Protein AF-A0A9D2FEA1-F1 (afdb_monomer_lite)

Structure (mmCIF, N/CA/C/O backbone):
data_AF-A0A9D2FEA1-F1
#
_entry.id   AF-A0A9D2FEA1-F1
#
loop_
_atom_site.group_PDB
_atom_site.id
_atom_site.type_symbol
_atom_site.label_atom_id
_atom_site.label_alt_id
_atom_site.label_comp_id
_atom_site.label_asym_id
_atom_site.label_entity_id
_atom_site.label_seq_id
_atom_site.pdbx_PDB_ins_code
_atom_site.Cartn_x
_atom_site.Cartn_y
_atom_site.Cartn_z
_atom_site.occupancy
_atom_site.B_iso_or_equiv
_atom_site.auth_seq_id
_atom_site.auth_comp_id
_atom_site.auth_asym_id
_atom_site.auth_atom_id
_atom_site.pdbx_PDB_model_num
ATOM 1 N N . MET A 1 1 ? -6.149 11.274 1.914 1.00 66.75 1 MET A N 1
ATOM 2 C CA . MET A 1 1 ? -6.749 10.573 0.745 1.00 66.75 1 MET A CA 1
ATOM 3 C C . MET A 1 1 ? -6.557 9.075 0.960 1.00 66.75 1 MET A C 1
ATOM 5 O O . MET A 1 1 ? -5.693 8.730 1.750 1.00 66.75 1 MET A O 1
ATOM 9 N N . SER A 1 2 ? -7.388 8.211 0.377 1.00 80.00 2 SER A N 1
ATOM 10 C CA . SER A 1 2 ? -7.279 6.745 0.502 1.00 80.00 2 SER A CA 1
ATOM 11 C C . SER A 1 2 ? -7.332 6.104 -0.878 1.00 80.00 2 SER A C 1
ATOM 13 O O . SER A 1 2 ? -8.053 6.607 -1.740 1.00 80.00 2 SER A O 1
ATOM 15 N N . VAL A 1 3 ? -6.627 4.992 -1.071 1.00 87.44 3 VAL A N 1
ATOM 16 C CA . VAL A 1 3 ? -6.484 4.326 -2.375 1.00 87.44 3 VAL A CA 1
ATOM 17 C C . VAL A 1 3 ? -7.222 2.987 -2.372 1.00 87.44 3 VAL A C 1
ATOM 19 O O . VAL A 1 3 ? -7.099 2.214 -1.425 1.00 87.44 3 VAL A O 1
ATOM 22 N N . VAL A 1 4 ? -7.985 2.693 -3.428 1.00 90.12 4 VAL A N 1
ATOM 23 C CA . VAL A 1 4 ? -8.710 1.418 -3.575 1.00 90.12 4 VAL A CA 1
ATOM 24 C C . VAL A 1 4 ? -7.745 0.309 -3.988 1.00 90.12 4 VAL A C 1
ATOM 26 O O . VAL A 1 4 ? -7.085 0.414 -5.020 1.00 90.12 4 VAL A O 1
ATOM 29 N N . ILE A 1 5 ? -7.700 -0.777 -3.220 1.00 91.75 5 ILE A N 1
ATOM 30 C CA . ILE A 1 5 ? -6.972 -1.995 -3.578 1.00 91.75 5 ILE A CA 1
ATOM 31 C C . ILE A 1 5 ? -7.787 -2.735 -4.642 1.00 91.75 5 ILE A C 1
ATOM 33 O O . ILE A 1 5 ? -8.870 -3.245 -4.363 1.00 91.75 5 ILE A O 1
ATOM 37 N N . HIS A 1 6 ? -7.269 -2.819 -5.866 1.00 90.31 6 HIS A N 1
ATOM 38 C CA . HIS A 1 6 ? -7.934 -3.524 -6.965 1.00 90.31 6 HIS A CA 1
ATOM 39 C C . HIS A 1 6 ? -7.729 -5.043 -6.868 1.00 90.31 6 HIS A C 1
ATOM 41 O O . HIS A 1 6 ? -8.614 -5.831 -7.193 1.00 90.31 6 HIS A O 1
ATOM 47 N N . GLY A 1 7 ? -6.565 -5.477 -6.392 1.00 91.06 7 GLY A N 1
ATOM 48 C CA . GLY A 1 7 ? -6.253 -6.897 -6.289 1.00 91.06 7 GLY A CA 1
ATOM 49 C C . GLY A 1 7 ? -5.122 -7.188 -5.322 1.00 91.06 7 GLY A C 1
ATOM 50 O O . GLY A 1 7 ? -4.279 -6.330 -5.052 1.00 91.06 7 GLY A O 1
ATOM 51 N N . VAL A 1 8 ? -5.099 -8.423 -4.830 1.00 93.81 8 VAL A N 1
ATOM 52 C CA . VAL A 1 8 ? -4.094 -8.922 -3.890 1.00 93.81 8 VAL A CA 1
ATOM 53 C C . VAL A 1 8 ? -3.571 -10.261 -4.395 1.00 93.81 8 VAL A C 1
ATOM 55 O O . VAL A 1 8 ? -4.349 -11.149 -4.744 1.00 93.81 8 VAL A O 1
ATOM 58 N N . VAL A 1 9 ? -2.251 -10.410 -4.446 1.00 93.31 9 VAL A N 1
ATOM 59 C CA . VAL A 1 9 ? -1.602 -11.665 -4.842 1.00 93.31 9 VAL A CA 1
ATOM 60 C C . VAL A 1 9 ? -1.720 -12.687 -3.702 1.00 93.31 9 VAL A C 1
ATOM 62 O O . VAL A 1 9 ? -1.384 -12.395 -2.560 1.00 93.31 9 VAL A O 1
ATOM 65 N N . ILE A 1 10 ? -2.184 -13.903 -4.011 1.00 86.06 10 ILE A N 1
ATOM 66 C CA . ILE A 1 10 ? -2.559 -14.930 -3.014 1.00 86.06 10 ILE A CA 1
ATOM 67 C C . ILE A 1 10 ? -1.409 -15.277 -2.052 1.00 86.06 10 ILE A C 1
ATOM 69 O O . ILE A 1 10 ? -1.616 -15.327 -0.841 1.00 86.06 10 ILE A O 1
ATOM 73 N N . ASP A 1 11 ? -0.191 -15.450 -2.570 1.00 90.38 11 ASP A N 1
ATOM 74 C CA . ASP A 1 11 ? 0.982 -15.837 -1.771 1.00 90.38 11 ASP A CA 1
ATOM 75 C C . ASP A 1 11 ? 1.818 -14.643 -1.278 1.00 90.38 11 ASP A C 1
ATOM 77 O O . ASP A 1 11 ? 2.901 -14.813 -0.708 1.00 90.38 11 ASP A O 1
ATOM 81 N N . SER A 1 12 ? 1.330 -13.416 -1.465 1.00 93.50 12 SER A N 1
ATOM 82 C CA . SER A 1 12 ? 2.059 -12.227 -1.037 1.00 93.50 12 SER A CA 1
ATOM 83 C C . SER A 1 12 ? 1.932 -11.973 0.469 1.00 93.50 12 SER A C 1
ATOM 85 O O . SER A 1 12 ? 1.077 -12.550 1.155 1.00 93.50 12 SER A O 1
ATOM 87 N N . PRO A 1 13 ? 2.777 -11.097 1.041 1.00 93.62 13 PRO A N 1
ATOM 88 C CA . PRO A 1 13 ? 2.607 -10.638 2.414 1.00 93.62 13 PRO A CA 1
ATOM 89 C C . PRO A 1 13 ? 1.213 -10.053 2.683 1.00 93.62 13 PRO A C 1
ATOM 91 O O . PRO A 1 13 ? 0.657 -10.317 3.747 1.00 93.62 13 PRO A O 1
ATOM 94 N N . ALA A 1 14 ? 0.626 -9.313 1.732 1.00 93.62 14 ALA A N 1
ATOM 95 C CA . ALA A 1 14 ? -0.723 -8.763 1.872 1.00 93.62 14 ALA A CA 1
ATOM 96 C C . ALA A 1 14 ? -1.811 -9.847 1.845 1.00 93.62 14 ALA A C 1
ATOM 98 O O . ALA A 1 14 ? -2.701 -9.827 2.697 1.00 93.62 14 ALA A O 1
ATOM 99 N N . GLY A 1 15 ? -1.712 -10.818 0.929 1.00 92.75 15 GLY A N 1
ATOM 100 C CA . GLY A 1 15 ? -2.669 -11.926 0.833 1.00 92.75 15 GLY A CA 1
ATOM 101 C C . GLY A 1 15 ? -2.695 -12.769 2.107 1.00 92.75 15 GLY A C 1
ATOM 102 O O . GLY A 1 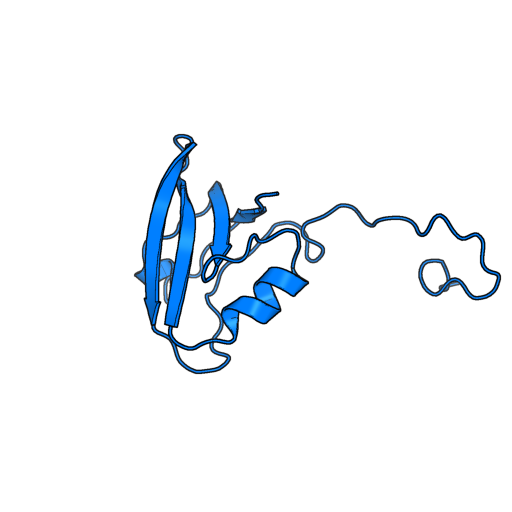15 ? -3.751 -13.001 2.694 1.00 92.75 15 GLY A O 1
ATOM 103 N N . ARG A 1 16 ? -1.514 -13.121 2.632 1.00 92.94 16 ARG A N 1
ATOM 104 C CA . ARG A 1 16 ? -1.375 -13.842 3.913 1.00 92.94 16 ARG A CA 1
ATOM 105 C C . ARG A 1 16 ? -1.865 -13.041 5.120 1.00 92.94 16 ARG A C 1
ATOM 107 O O . ARG A 1 16 ? -2.223 -13.627 6.140 1.00 92.94 16 ARG A O 1
ATOM 114 N N . ALA A 1 17 ? -1.867 -11.715 5.017 1.00 91.88 17 ALA A N 1
ATOM 115 C CA . ALA A 1 17 ? -2.361 -10.814 6.048 1.00 91.88 17 ALA A CA 1
ATOM 116 C C . ALA A 1 17 ? -3.888 -10.610 6.000 1.00 91.88 17 ALA A C 1
ATOM 118 O O . ALA A 1 17 ? -4.442 -10.004 6.918 1.00 91.88 17 ALA A O 1
ATOM 119 N N . GLY A 1 18 ? -4.564 -11.135 4.972 1.00 90.94 18 GLY A N 1
ATOM 120 C CA . GLY A 1 18 ? -6.017 -11.073 4.825 1.00 90.94 18 GLY A CA 1
ATOM 121 C C . GLY A 1 18 ? -6.539 -9.784 4.192 1.00 90.94 18 GLY A C 1
ATOM 122 O O . GLY A 1 18 ? -7.725 -9.506 4.328 1.00 90.94 18 GLY A O 1
ATOM 123 N N . LEU A 1 19 ? -5.679 -9.008 3.525 1.00 93.31 19 LEU A N 1
ATOM 124 C CA . LEU A 1 19 ? -6.123 -7.902 2.672 1.00 93.31 19 LEU A CA 1
ATOM 125 C C . LEU A 1 19 ? -6.834 -8.464 1.440 1.00 93.31 19 LEU A C 1
ATOM 127 O O . LEU A 1 19 ? -6.411 -9.484 0.885 1.00 93.31 19 LEU A O 1
ATOM 131 N N . ALA A 1 20 ? -7.882 -7.781 0.999 1.00 93.12 20 ALA A N 1
ATOM 132 C CA . ALA A 1 20 ? -8.689 -8.192 -0.136 1.00 93.12 20 ALA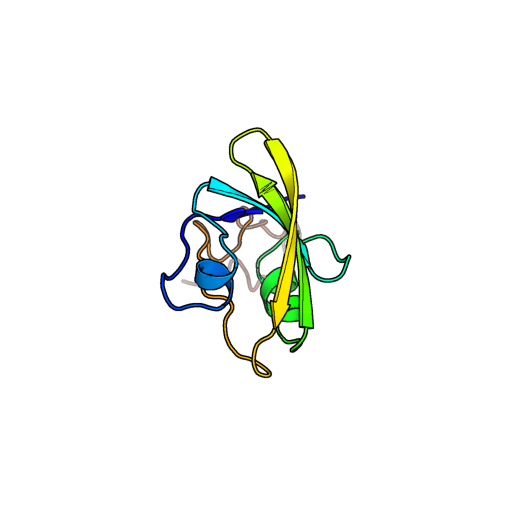 A CA 1
ATOM 133 C C . ALA A 1 20 ? -8.876 -7.059 -1.152 1.00 93.12 20 ALA A C 1
ATOM 135 O O . ALA A 1 20 ? -8.711 -5.874 -0.866 1.00 93.12 20 ALA A O 1
ATOM 136 N N . ALA A 1 21 ? -9.242 -7.448 -2.373 1.00 92.62 21 ALA A N 1
ATOM 137 C CA . ALA A 1 21 ? -9.717 -6.503 -3.373 1.00 92.62 21 ALA A CA 1
ATOM 138 C C . ALA A 1 21 ? -10.977 -5.781 -2.865 1.00 92.62 21 ALA A C 1
ATOM 140 O O . ALA A 1 21 ? -11.872 -6.411 -2.300 1.00 92.62 21 ALA A O 1
ATOM 141 N N . GLY A 1 22 ? -11.050 -4.473 -3.094 1.00 91.06 22 GLY A N 1
ATOM 142 C CA . GLY A 1 22 ? -12.121 -3.599 -2.614 1.00 91.06 22 GLY A CA 1
ATOM 143 C C . GLY A 1 22 ? -11.838 -2.932 -1.266 1.00 91.06 22 GLY A C 1
ATOM 144 O O . GLY A 1 22 ? -12.554 -1.998 -0.910 1.00 91.06 22 GLY A O 1
ATOM 145 N N . ASP A 1 23 ? -10.792 -3.348 -0.547 1.00 93.56 23 ASP A N 1
ATOM 146 C CA . ASP A 1 23 ? -10.337 -2.639 0.648 1.00 93.56 23 ASP A CA 1
ATOM 147 C C . ASP A 1 23 ? -9.740 -1.272 0.269 1.00 93.56 23 ASP A C 1
ATOM 149 O O . ASP A 1 23 ? -9.103 -1.102 -0.774 1.00 93.56 23 ASP A O 1
ATOM 153 N N . LEU A 1 24 ? -9.920 -0.276 1.135 1.00 92.50 24 LEU A N 1
ATOM 154 C CA . LEU A 1 24 ? -9.362 1.066 0.961 1.00 92.50 24 LEU A CA 1
ATOM 155 C C . LEU A 1 24 ? -8.119 1.226 1.826 1.00 92.50 24 LEU A C 1
ATOM 157 O O . LEU A 1 24 ? -8.222 1.314 3.048 1.00 92.50 24 LEU A O 1
ATOM 161 N N . LEU A 1 25 ? -6.948 1.323 1.207 1.00 92.94 25 LEU A N 1
ATOM 162 C CA . LEU A 1 25 ? -5.698 1.622 1.893 1.00 92.94 25 LEU A CA 1
ATOM 163 C C . LEU A 1 25 ? -5.701 3.078 2.379 1.00 92.94 25 LEU A C 1
ATOM 165 O O . LEU A 1 25 ? -5.845 4.005 1.582 1.00 92.94 25 LEU A O 1
ATOM 169 N N . VAL A 1 26 ? -5.535 3.279 3.688 1.00 93.75 26 VAL A N 1
ATOM 170 C CA . VAL A 1 26 ? -5.555 4.609 4.318 1.00 93.75 26 VAL A CA 1
ATOM 171 C C . VAL A 1 26 ? -4.148 5.057 4.692 1.00 93.75 26 VAL A C 1
ATOM 173 O O . VAL A 1 26 ? -3.743 6.167 4.354 1.00 93.75 26 VAL A O 1
ATOM 176 N N . SER A 1 27 ? -3.399 4.213 5.404 1.00 94.62 27 SER A N 1
ATOM 177 C CA . SER A 1 27 ? -2.047 4.558 5.843 1.00 94.62 27 SER A CA 1
ATOM 178 C C . SER A 1 27 ? -1.141 3.345 6.018 1.00 94.62 27 SER A C 1
ATOM 180 O O . SER A 1 27 ? -1.597 2.233 6.304 1.00 94.62 27 SER A O 1
ATOM 182 N N . VAL A 1 28 ? 0.162 3.585 5.880 1.00 94.62 28 VAL A N 1
ATOM 183 C CA . VAL A 1 28 ? 1.239 2.628 6.149 1.00 94.62 28 VAL A CA 1
ATOM 184 C C . VAL A 1 28 ? 2.192 3.264 7.158 1.00 94.62 28 VAL A C 1
ATOM 186 O O . VAL A 1 28 ? 2.647 4.386 6.976 1.00 94.62 28 VAL A O 1
ATOM 189 N N . ASN A 1 29 ? 2.459 2.579 8.271 1.00 93.75 29 ASN A N 1
ATOM 190 C CA . ASN A 1 29 ? 3.320 3.063 9.360 1.00 93.75 29 ASN A CA 1
ATOM 191 C C . ASN A 1 29 ? 2.920 4.432 9.943 1.00 93.75 29 ASN A C 1
ATOM 193 O O . ASN A 1 29 ? 3.739 5.138 10.521 1.00 93.75 29 ASN A O 1
ATOM 197 N N . GLY A 1 30 ? 1.634 4.782 9.858 1.00 92.69 30 GLY A N 1
ATOM 198 C CA . GLY A 1 30 ? 1.118 6.070 10.327 1.00 92.69 30 GLY A CA 1
ATOM 199 C C . GLY A 1 30 ? 1.243 7.205 9.309 1.00 92.69 30 GLY A C 1
ATOM 200 O O . GLY A 1 30 ? 0.798 8.312 9.603 1.00 92.69 30 GLY A O 1
ATOM 201 N N . HIS A 1 31 ? 1.779 6.931 8.119 1.00 92.44 31 HIS A N 1
ATOM 202 C CA . HIS A 1 31 ? 1.798 7.858 6.995 1.00 92.44 31 HIS A CA 1
ATOM 203 C C . HIS A 1 31 ? 0.610 7.598 6.074 1.00 92.44 31 HIS A C 1
ATOM 205 O O . HIS A 1 31 ? 0.387 6.463 5.650 1.00 92.44 31 HIS A O 1
ATOM 211 N N . GLU A 1 32 ? -0.182 8.635 5.802 1.00 91.94 32 GLU A N 1
ATOM 212 C CA . GLU A 1 32 ? -1.277 8.539 4.836 1.00 91.94 32 GLU A CA 1
ATOM 213 C C . GLU A 1 32 ? -0.742 8.236 3.436 1.00 91.94 32 GLU A C 1
ATOM 215 O O . GLU A 1 32 ? 0.314 8.734 3.060 1.00 91.94 32 GLU A O 1
ATOM 220 N N . ILE A 1 33 ? -1.487 7.433 2.678 1.00 88.81 33 ILE A N 1
ATOM 221 C CA . ILE A 1 33 ? -1.150 7.121 1.288 1.00 88.81 33 ILE A CA 1
ATOM 222 C C . ILE A 1 33 ? -1.982 8.014 0.377 1.00 88.81 33 ILE A C 1
ATOM 224 O O . ILE A 1 33 ? -3.208 7.875 0.328 1.00 88.81 33 ILE A O 1
ATOM 228 N N . HIS A 1 34 ? -1.340 8.943 -0.331 1.00 83.44 34 HIS A N 1
ATOM 229 C CA . HIS A 1 34 ? -2.022 9.804 -1.299 1.00 83.44 34 HIS A CA 1
ATOM 230 C C . HIS A 1 34 ? -1.807 9.338 -2.733 1.00 83.44 34 HIS A C 1
ATOM 232 O O . HIS A 1 34 ? -2.734 9.455 -3.531 1.00 83.44 34 HIS A O 1
ATOM 238 N N . ASP A 1 35 ? -0.637 8.780 -3.039 1.00 81.00 35 ASP A N 1
ATOM 239 C CA . ASP A 1 35 ? -0.300 8.279 -4.369 1.00 81.00 35 ASP A CA 1
ATOM 240 C C . ASP A 1 35 ? 0.576 7.007 -4.339 1.00 81.00 35 ASP A C 1
ATOM 242 O O . ASP A 1 35 ? 0.853 6.410 -3.291 1.00 81.00 35 ASP A O 1
ATOM 246 N N . VAL A 1 36 ? 1.000 6.567 -5.527 1.00 81.81 36 VAL A N 1
ATOM 247 C CA . VAL A 1 36 ? 1.835 5.370 -5.703 1.00 81.81 36 VAL A CA 1
ATOM 248 C C . VAL A 1 36 ? 3.240 5.533 -5.134 1.00 81.81 36 VAL A C 1
ATOM 250 O O . VAL A 1 36 ? 3.852 4.539 -4.744 1.00 81.81 36 VAL A O 1
ATOM 253 N N . LEU A 1 37 ? 3.768 6.758 -5.099 1.00 84.56 37 LEU A N 1
ATOM 254 C CA . LEU A 1 37 ? 5.123 7.034 -4.638 1.00 84.56 37 LEU A CA 1
ATOM 255 C C . LEU A 1 37 ? 5.173 6.941 -3.118 1.00 84.56 37 LEU A C 1
ATOM 257 O O . LEU A 1 37 ? 6.080 6.295 -2.594 1.00 84.56 37 LEU A O 1
ATOM 261 N N . ASP A 1 38 ? 4.167 7.489 -2.432 1.00 88.19 38 ASP A N 1
ATOM 262 C CA . ASP A 1 38 ? 3.974 7.299 -0.993 1.00 88.19 38 ASP A CA 1
ATOM 263 C C . ASP A 1 38 ? 3.928 5.806 -0.664 1.00 88.19 38 ASP A C 1
ATOM 265 O O . ASP A 1 38 ? 4.689 5.317 0.174 1.00 88.19 38 ASP A O 1
ATOM 269 N N . TYR A 1 39 ? 3.077 5.057 -1.375 1.00 89.06 39 TYR A N 1
ATOM 270 C CA . TYR A 1 39 ? 2.971 3.613 -1.203 1.00 89.06 39 TYR A CA 1
ATOM 271 C C . TYR A 1 39 ? 4.332 2.931 -1.390 1.00 89.06 39 TYR A C 1
ATOM 273 O O . TYR A 1 39 ? 4.812 2.276 -0.466 1.00 89.06 39 TYR A O 1
ATOM 281 N N . GLN A 1 40 ? 4.991 3.119 -2.535 1.00 88.06 40 GLN A N 1
ATOM 282 C CA . GLN A 1 40 ? 6.281 2.490 -2.836 1.00 88.06 40 GLN A CA 1
ATOM 283 C C . GLN A 1 40 ? 7.369 2.848 -1.821 1.00 88.06 40 GLN A C 1
ATOM 285 O O . GLN A 1 40 ? 8.198 1.999 -1.493 1.00 88.06 40 GLN A O 1
ATOM 290 N N . PHE A 1 41 ? 7.362 4.074 -1.303 1.00 89.50 41 PHE A N 1
ATOM 291 C CA . PHE A 1 41 ? 8.322 4.525 -0.308 1.00 89.50 41 PHE A CA 1
ATOM 292 C C . PHE A 1 41 ? 8.082 3.857 1.052 1.00 89.50 41 PHE A C 1
ATOM 294 O O . PHE A 1 41 ? 9.001 3.257 1.61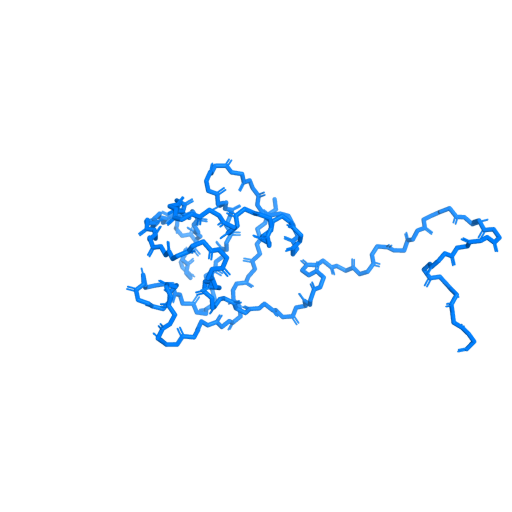9 1.00 89.50 41 PHE A O 1
ATOM 301 N N . TYR A 1 42 ? 6.849 3.889 1.564 1.00 90.88 42 TYR A N 1
ATOM 302 C CA . TYR A 1 42 ? 6.542 3.387 2.906 1.00 90.88 42 TYR A CA 1
ATOM 303 C C . TYR A 1 42 ? 6.568 1.860 3.011 1.00 90.88 42 TYR A C 1
ATOM 305 O O . TYR A 1 42 ? 6.814 1.323 4.090 1.00 90.88 42 TYR A O 1
ATOM 313 N N . ILE A 1 43 ? 6.379 1.130 1.909 1.00 91.12 43 ILE A N 1
ATOM 314 C CA . ILE A 1 43 ? 6.478 -0.337 1.925 1.00 91.12 43 ILE A CA 1
ATOM 315 C C . ILE A 1 43 ? 7.918 -0.860 1.951 1.00 91.12 43 ILE A C 1
ATOM 317 O O . ILE A 1 43 ? 8.117 -2.068 2.069 1.00 91.12 43 ILE A O 1
ATOM 321 N N . THR A 1 44 ? 8.940 -0.011 1.828 1.00 88.81 44 THR A N 1
ATOM 322 C CA . THR A 1 44 ? 10.342 -0.471 1.832 1.00 88.81 44 THR A CA 1
ATOM 323 C C . THR A 1 44 ? 10.741 -1.129 3.158 1.00 88.81 44 THR A C 1
ATOM 325 O O . THR A 1 44 ? 11.571 -2.043 3.174 1.00 88.81 44 THR A O 1
ATOM 328 N N . GLU A 1 45 ? 10.087 -0.748 4.257 1.00 88.12 45 GLU A N 1
ATOM 329 C CA . GLU A 1 45 ? 10.353 -1.263 5.596 1.00 88.12 45 GLU A CA 1
ATOM 330 C C . GLU A 1 45 ? 9.950 -2.740 5.789 1.00 88.12 45 GLU A C 1
ATOM 332 O O . GLU A 1 45 ? 9.002 -3.262 5.201 1.00 88.12 45 GLU A O 1
ATOM 337 N N . LYS A 1 46 ? 10.649 -3.429 6.703 1.00 92.00 46 LYS A N 1
ATOM 338 C CA . LYS A 1 46 ? 10.378 -4.842 7.045 1.00 92.00 46 LYS A CA 1
ATOM 339 C C . LYS A 1 46 ? 9.134 -5.047 7.903 1.00 92.00 46 LYS A C 1
ATOM 341 O O . LYS A 1 46 ? 8.590 -6.151 7.954 1.00 92.00 46 LYS A O 1
ATOM 346 N N . ARG A 1 47 ? 8.745 -4.032 8.676 1.00 93.06 47 ARG A N 1
ATOM 347 C CA . ARG A 1 47 ? 7.621 -4.086 9.616 1.00 93.06 47 ARG A CA 1
ATOM 348 C C . ARG A 1 47 ? 6.650 -2.990 9.238 1.00 93.06 47 ARG A C 1
ATOM 350 O O . ARG A 1 47 ? 6.966 -1.818 9.390 1.00 93.06 47 ARG A O 1
ATOM 357 N N . LEU A 1 48 ? 5.483 -3.401 8.773 1.00 94.00 48 LEU A N 1
ATOM 358 C CA . LEU A 1 48 ? 4.459 -2.496 8.286 1.00 94.00 48 LEU A CA 1
ATOM 359 C C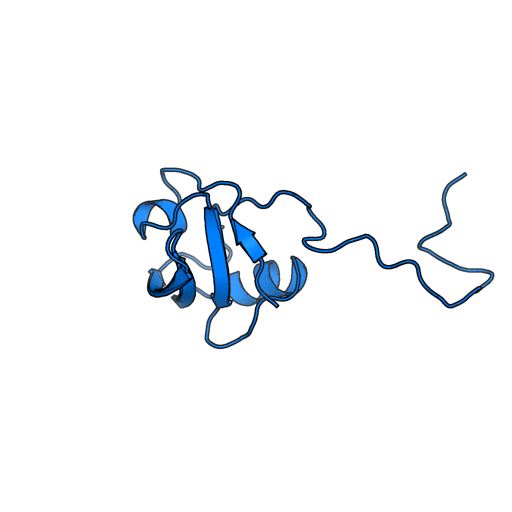 . LEU A 1 48 ? 3.229 -2.593 9.183 1.00 94.00 48 LEU A C 1
ATOM 361 O O . LEU A 1 48 ? 2.749 -3.687 9.491 1.00 94.00 48 LEU A O 1
ATOM 365 N N . LEU A 1 49 ? 2.725 -1.443 9.612 1.00 95.81 49 LEU A N 1
ATOM 366 C CA . LEU A 1 49 ? 1.410 -1.281 10.212 1.00 95.81 49 LEU A CA 1
ATOM 367 C C . LEU A 1 49 ? 0.505 -0.633 9.172 1.00 95.81 49 LEU A C 1
ATOM 369 O O . LEU A 1 49 ? 0.627 0.558 8.907 1.00 95.81 49 LEU A O 1
ATOM 373 N N . ILE A 1 50 ? -0.400 -1.418 8.603 1.00 95.38 50 ILE A N 1
ATOM 374 C CA . ILE A 1 50 ? -1.338 -0.949 7.590 1.00 95.38 50 ILE A CA 1
ATOM 375 C C . ILE A 1 50 ? -2.680 -0.659 8.251 1.00 95.38 50 ILE A C 1
ATOM 377 O O . ILE A 1 50 ? -3.192 -1.493 9.005 1.00 95.38 50 ILE A O 1
ATOM 381 N N . ILE A 1 51 ? -3.247 0.507 7.954 1.00 95.81 51 ILE A N 1
ATOM 382 C CA . ILE A 1 51 ? -4.633 0.858 8.265 1.00 95.81 51 ILE A CA 1
ATOM 383 C C . ILE A 1 51 ? -5.402 0.903 6.950 1.00 95.81 51 ILE A C 1
ATOM 385 O O . ILE A 1 51 ? -4.988 1.573 6.002 1.00 95.81 51 ILE A O 1
ATOM 389 N N . TYR A 1 52 ? -6.521 0.190 6.905 1.00 95.00 52 TYR A N 1
ATOM 390 C CA . TYR A 1 52 ? -7.398 0.133 5.744 1.00 95.00 52 TYR A CA 1
ATOM 391 C C . TYR A 1 52 ? -8.862 0.178 6.180 1.00 95.00 52 TYR A C 1
ATOM 393 O O . TYR A 1 52 ? -9.170 -0.102 7.338 1.00 95.00 52 TYR A O 1
ATOM 401 N N . LEU A 1 53 ? -9.765 0.553 5.280 1.00 95.00 53 LEU A N 1
ATOM 402 C CA . LEU A 1 53 ? -11.198 0.342 5.469 1.00 95.00 53 LEU A CA 1
ATOM 403 C C . LEU A 1 53 ? -11.584 -0.933 4.729 1.00 95.00 53 LEU A C 1
ATOM 405 O O . LEU A 1 53 ? -11.224 -1.091 3.564 1.00 95.00 53 LEU A O 1
ATOM 409 N N . ASP A 1 54 ? -12.301 -1.823 5.404 1.00 92.75 54 ASP A N 1
ATOM 410 C CA . ASP A 1 54 ? -12.890 -2.986 4.743 1.00 92.75 54 ASP A CA 1
ATOM 411 C C . ASP A 1 54 ? -14.034 -2.569 3.798 1.00 92.75 54 ASP A C 1
ATOM 413 O O . ASP A 1 54 ? -14.469 -1.414 3.785 1.00 92.75 54 ASP A O 1
ATOM 417 N N . ALA A 1 55 ? -14.583 -3.520 3.039 1.00 86.94 55 ALA A N 1
ATOM 418 C CA . ALA A 1 55 ? -15.728 -3.282 2.152 1.00 86.94 55 ALA A CA 1
ATOM 419 C C . ALA A 1 55 ? -16.983 -2.711 2.860 1.00 86.94 55 ALA A C 1
ATOM 421 O O . ALA A 1 55 ? -17.881 -2.195 2.196 1.00 86.94 55 ALA A O 1
ATOM 422 N N . SER A 1 56 ? -17.068 -2.789 4.196 1.00 90.19 56 SER A N 1
ATOM 423 C CA . SER A 1 56 ? -18.142 -2.176 4.994 1.00 90.19 56 SER A CA 1
ATOM 424 C C . SER A 1 56 ? -17.836 -0.735 5.427 1.00 90.19 56 SER A C 1
ATOM 426 O O . SER A 1 56 ? -18.660 -0.095 6.081 1.00 90.19 56 SER A O 1
ATOM 428 N N . GLY A 1 57 ? -16.661 -0.211 5.067 1.00 91.19 57 GLY A N 1
ATOM 429 C CA . GLY A 1 57 ? -16.175 1.110 5.455 1.00 91.19 57 GLY A CA 1
ATOM 430 C C . GLY A 1 57 ? -15.625 1.164 6.881 1.00 91.19 57 GLY A C 1
ATOM 431 O O . GLY A 1 57 ? -15.405 2.254 7.414 1.00 91.19 57 GLY A O 1
ATOM 432 N N . LYS A 1 58 ? -15.415 0.016 7.535 1.00 93.31 58 LYS A N 1
ATOM 433 C CA . LYS A 1 58 ? -14.937 -0.027 8.915 1.00 93.31 58 LYS A CA 1
ATOM 434 C C . LYS A 1 58 ? -13.407 -0.031 8.941 1.00 93.31 58 LYS A C 1
ATOM 436 O O . LYS A 1 58 ? -12.790 -0.824 8.232 1.00 93.31 58 LYS A O 1
ATOM 441 N N . PRO A 1 59 ? -12.774 0.807 9.781 1.00 94.25 59 PRO A N 1
ATOM 442 C CA . PRO A 1 59 ? -11.326 0.835 9.888 1.00 94.25 59 PRO A CA 1
ATOM 443 C C . PRO A 1 59 ? -10.796 -0.440 10.537 1.00 94.25 59 PRO A C 1
ATOM 445 O O . PRO A 1 59 ? -11.158 -0.797 11.662 1.00 94.25 59 PRO A O 1
ATOM 448 N N . GLN A 1 60 ? -9.889 -1.085 9.821 1.00 95.81 60 GLN A N 1
ATOM 449 C CA . GLN A 1 60 ? -9.131 -2.251 10.225 1.00 95.81 60 GLN A CA 1
ATOM 450 C C . GLN A 1 60 ? -7.645 -1.908 10.273 1.00 95.81 60 GLN A C 1
ATOM 452 O O . GLN A 1 60 ? -7.165 -0.953 9.660 1.00 95.81 60 GLN A O 1
ATOM 457 N N . LYS A 1 61 ? -6.900 -2.705 11.036 1.00 95.56 61 LYS A N 1
ATOM 458 C CA . LYS A 1 61 ? -5.446 -2.592 11.122 1.00 95.56 61 LYS A CA 1
ATOM 459 C C . LYS A 1 61 ? -4.811 -3.961 11.006 1.00 95.56 61 LYS A C 1
ATOM 461 O O . LYS A 1 61 ? -5.251 -4.904 11.665 1.00 95.56 61 LYS A O 1
ATOM 466 N N . VAL A 1 62 ? -3.735 -4.051 10.240 1.00 95.31 62 VAL A N 1
ATOM 467 C CA . VAL A 1 62 ? -2.967 -5.285 10.093 1.00 95.31 62 VAL A CA 1
ATOM 468 C C . VAL A 1 62 ?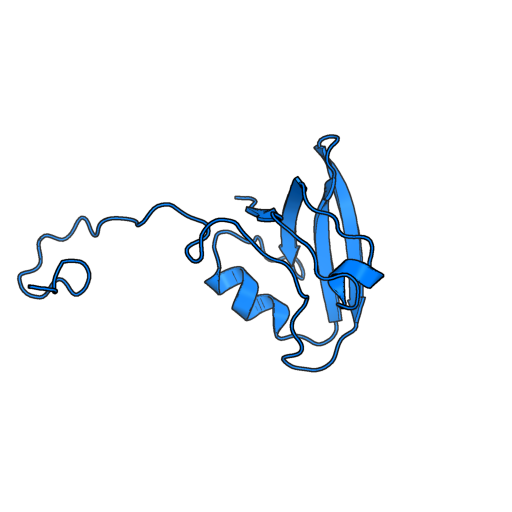 -1.477 -5.009 10.215 1.00 95.31 62 VAL A C 1
ATOM 470 O O . VAL A 1 62 ? -0.980 -3.952 9.831 1.00 95.31 62 VAL A O 1
ATOM 473 N N . ARG A 1 63 ? -0.761 -5.954 10.825 1.00 95.44 63 ARG A N 1
ATOM 474 C CA . ARG A 1 63 ? 0.695 -5.906 10.951 1.00 95.44 63 ARG A CA 1
ATOM 475 C C . ARG A 1 63 ? 1.294 -6.934 10.019 1.00 95.44 63 ARG A C 1
ATOM 477 O O . ARG A 1 63 ? 0.981 -8.115 10.138 1.00 95.44 63 ARG A O 1
ATOM 484 N N . ILE A 1 64 ? 2.177 -6.481 9.146 1.00 94.50 64 ILE A N 1
ATOM 485 C CA . ILE A 1 64 ? 2.832 -7.316 8.148 1.00 94.50 64 ILE A CA 1
ATOM 486 C C . ILE A 1 64 ? 4.331 -7.282 8.409 1.00 94.50 64 ILE A C 1
ATOM 488 O O . ILE A 1 64 ? 4.913 -6.231 8.688 1.00 94.50 64 ILE A O 1
ATOM 492 N N . ARG A 1 65 ? 4.950 -8.460 8.353 1.00 93.31 65 ARG A N 1
ATOM 493 C CA . ARG A 1 65 ? 6.399 -8.617 8.402 1.00 93.31 65 ARG A CA 1
ATOM 494 C C . ARG A 1 65 ? 6.853 -9.266 7.105 1.00 93.31 65 ARG A C 1
ATOM 496 O O . ARG A 1 65 ? 6.327 -10.314 6.743 1.00 93.31 65 ARG A O 1
ATOM 503 N N . LYS A 1 66 ? 7.827 -8.645 6.457 1.00 92.56 66 LYS A N 1
ATOM 504 C CA . LYS A 1 66 ? 8.380 -9.059 5.168 1.00 92.56 66 LYS A CA 1
ATOM 505 C C . LYS A 1 66 ? 9.882 -8.776 5.119 1.00 92.56 66 LYS A C 1
ATOM 507 O O . LYS A 1 66 ? 10.419 -8.150 6.043 1.00 92.56 66 LYS A O 1
ATOM 512 N N . GLU A 1 67 ? 10.550 -9.218 4.066 1.00 88.81 67 GLU A N 1
ATOM 513 C CA . GLU A 1 67 ? 11.935 -8.833 3.814 1.00 88.81 67 GLU A CA 1
ATOM 514 C C . GLU A 1 67 ? 12.054 -7.391 3.301 1.00 88.81 67 GLU A C 1
ATOM 516 O O . GLU A 1 67 ? 11.086 -6.741 2.886 1.00 88.81 67 GLU A O 1
ATOM 521 N N . GLU A 1 68 ? 13.269 -6.852 3.394 1.00 80.25 68 GLU A N 1
ATOM 522 C CA . GLU A 1 68 ? 13.560 -5.515 2.872 1.00 80.25 68 GLU A CA 1
ATOM 523 C C . GLU A 1 68 ? 13.311 -5.508 1.368 1.00 80.25 68 GLU A C 1
ATOM 525 O O . GLU A 1 68 ? 13.741 -6.432 0.680 1.00 80.25 68 GLU A O 1
ATOM 530 N N . TYR A 1 69 ? 12.602 -4.493 0.872 1.00 79.25 69 TYR A N 1
ATOM 531 C CA . TYR A 1 69 ? 12.235 -4.369 -0.547 1.00 79.25 69 TYR A CA 1
ATOM 532 C C . TYR A 1 69 ? 11.332 -5.484 -1.114 1.00 79.25 69 TYR A C 1
ATOM 534 O O . TYR A 1 69 ? 10.999 -5.435 -2.294 1.00 79.25 69 TYR A O 1
ATOM 542 N N . GLU A 1 70 ? 10.887 -6.460 -0.310 1.00 87.56 70 GLU A N 1
ATOM 543 C CA . GLU A 1 70 ? 9.870 -7.429 -0.746 1.00 87.56 70 GLU A CA 1
ATOM 544 C C . GLU A 1 70 ? 8.561 -6.692 -1.054 1.00 87.56 70 GLU A C 1
ATOM 546 O O . GLU A 1 70 ? 8.137 -5.833 -0.275 1.00 87.56 70 GLU A O 1
ATOM 551 N N . ASP A 1 71 ? 7.918 -7.011 -2.173 1.00 88.69 71 ASP A N 1
ATOM 552 C CA . ASP A 1 71 ? 6.628 -6.419 -2.515 1.00 88.69 71 ASP A CA 1
ATOM 553 C C . ASP A 1 71 ? 5.519 -6.962 -1.597 1.00 88.69 71 ASP A C 1
ATOM 555 O O . ASP A 1 71 ? 5.495 -8.133 -1.214 1.00 88.69 71 ASP A O 1
ATOM 559 N N . LEU A 1 72 ? 4.570 -6.099 -1.245 1.00 91.12 72 LEU A N 1
ATOM 560 C CA . LEU A 1 72 ? 3.357 -6.470 -0.524 1.00 91.12 72 LEU A CA 1
ATOM 561 C C . LEU A 1 72 ? 2.393 -7.267 -1.406 1.00 91.12 72 LEU A C 1
ATOM 563 O O . LEU A 1 72 ? 1.582 -8.024 -0.870 1.00 91.12 72 LEU A O 1
ATOM 567 N N . GLY A 1 73 ? 2.483 -7.122 -2.732 1.00 90.56 73 GLY A N 1
ATOM 568 C CA . GLY A 1 73 ? 1.604 -7.781 -3.699 1.00 90.56 73 GLY A CA 1
ATOM 569 C C . GLY A 1 73 ? 0.196 -7.187 -3.731 1.00 90.56 73 GLY A C 1
ATOM 570 O O . GLY A 1 73 ? -0.769 -7.917 -3.959 1.00 90.56 73 GLY A O 1
ATOM 571 N N . LEU A 1 74 ? 0.081 -5.885 -3.456 1.00 91.31 74 LEU A N 1
ATOM 572 C CA . LEU A 1 74 ? -1.129 -5.102 -3.692 1.00 91.31 74 LEU A CA 1
ATOM 573 C C . LEU A 1 74 ? -1.088 -4.526 -5.108 1.00 91.31 74 LEU A C 1
ATOM 575 O O . LEU A 1 74 ? -0.054 -4.043 -5.564 1.00 91.31 74 LEU A O 1
ATOM 579 N N . THR A 1 75 ? -2.226 -4.558 -5.788 1.00 87.12 75 THR A N 1
ATOM 580 C CA . THR A 1 75 ? -2.407 -3.988 -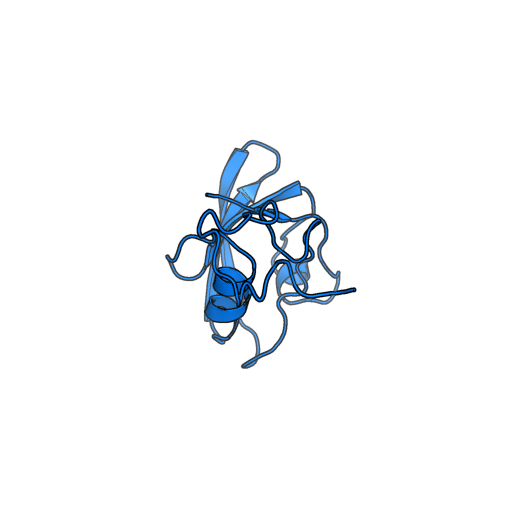7.126 1.00 87.12 75 THR A CA 1
ATOM 581 C C . THR A 1 75 ? -3.502 -2.934 -7.095 1.00 87.12 75 THR A C 1
ATOM 583 O O . THR A 1 75 ? -4.464 -3.041 -6.331 1.00 87.12 75 THR A O 1
ATOM 586 N N . PHE A 1 76 ? -3.340 -1.912 -7.929 1.00 86.62 76 PHE A N 1
ATOM 587 C CA . PHE A 1 76 ? -4.170 -0.713 -7.962 1.00 86.62 76 PHE A CA 1
ATOM 588 C C . PHE A 1 76 ? -4.505 -0.382 -9.421 1.00 86.62 76 PHE A C 1
ATOM 590 O O . PHE A 1 76 ? -3.714 -0.700 -10.309 1.00 86.62 76 PHE A O 1
ATOM 597 N N . ASP A 1 77 ? -5.670 0.223 -9.669 1.00 71.88 77 ASP A N 1
ATOM 598 C CA . ASP A 1 77 ? -6.210 0.420 -11.028 1.00 71.88 77 ASP A CA 1
ATOM 599 C C . ASP A 1 77 ? -5.352 1.337 -11.908 1.00 71.88 77 ASP A C 1
ATOM 601 O O . ASP A 1 77 ? -5.160 1.083 -13.097 1.00 71.88 77 ASP A O 1
ATOM 605 N N . THR A 1 78 ? -4.815 2.412 -11.336 1.00 63.84 78 THR A N 1
ATOM 606 C CA . THR A 1 78 ? -3.949 3.348 -12.051 1.00 63.84 78 THR A CA 1
ATOM 607 C C . THR A 1 78 ? -2.555 3.319 -11.448 1.00 63.84 78 THR A C 1
ATOM 609 O O . THR A 1 78 ? -2.383 3.419 -10.235 1.00 63.84 78 THR A O 1
ATOM 612 N N . TYR A 1 79 ? -1.531 3.237 -12.306 1.00 53.53 79 TYR A N 1
ATOM 613 C CA . TYR A 1 79 ? -0.135 3.341 -11.866 1.00 53.53 79 TYR A CA 1
ATOM 614 C C . TYR A 1 79 ? 0.132 4.672 -11.154 1.00 53.53 79 TYR A C 1
ATOM 616 O O . TYR A 1 79 ? 0.989 4.740 -10.291 1.00 53.53 79 TYR A O 1
ATOM 624 N N . LEU A 1 80 ? -0.618 5.722 -11.499 1.00 56.78 80 LEU A N 1
ATOM 625 C CA . LEU A 1 80 ? -0.531 7.031 -10.857 1.00 56.78 80 LEU A CA 1
ATOM 626 C C . LEU A 1 80 ? -1.325 7.127 -9.548 1.00 56.78 80 LEU A C 1
ATOM 628 O O . LEU A 1 80 ? -1.103 8.085 -8.818 1.00 56.78 80 LEU A O 1
ATOM 632 N N . MET A 1 81 ? -2.239 6.188 -9.253 1.00 58.50 81 MET A N 1
ATOM 633 C CA . MET A 1 81 ? -3.207 6.239 -8.136 1.00 58.50 81 MET A CA 1
ATOM 634 C C . MET A 1 81 ? -4.018 7.554 -8.013 1.00 58.50 81 MET A C 1
ATOM 636 O O . MET A 1 81 ? -4.827 7.692 -7.101 1.00 58.50 81 MET A O 1
ATOM 640 N N . ASP A 1 82 ? -3.839 8.482 -8.956 1.00 46.38 82 ASP A N 1
ATOM 641 C CA . ASP A 1 82 ? -4.460 9.797 -9.103 1.00 46.38 82 ASP A CA 1
ATOM 642 C C . ASP A 1 82 ? -4.635 10.084 -10.614 1.00 46.38 82 ASP A C 1
ATOM 644 O O . ASP A 1 82 ? -4.019 9.426 -11.466 1.00 46.38 82 ASP A O 1
ATOM 648 N N . GLU A 1 83 ? -5.478 11.056 -10.969 1.00 49.53 83 GLU A N 1
ATOM 649 C CA . GLU A 1 83 ? -5.552 11.577 -12.341 1.00 49.53 83 GLU A CA 1
ATOM 650 C C . GLU A 1 83 ? -4.220 12.253 -12.711 1.00 49.53 83 GLU A C 1
ATOM 652 O O . GLU A 1 83 ? -3.564 12.864 -11.866 1.00 49.53 83 GLU A O 1
ATOM 657 N N . GLN A 1 84 ? -3.800 12.173 -13.980 1.00 49.59 84 GLN A N 1
ATOM 658 C CA . GLN A 1 84 ? -2.609 12.875 -14.465 1.00 49.59 84 GLN A CA 1
ATOM 659 C C . GLN A 1 84 ? -2.782 14.382 -14.217 1.00 49.59 84 GLN A C 1
ATOM 661 O O . GLN A 1 84 ? -3.476 15.083 -14.954 1.00 49.59 84 GLN A O 1
ATOM 666 N N . ARG A 1 85 ? -2.177 14.899 -13.143 1.00 53.38 85 ARG A N 1
ATOM 667 C CA . ARG A 1 85 ? -2.243 16.322 -12.809 1.00 53.38 85 ARG A CA 1
ATOM 668 C C . ARG A 1 85 ? -1.492 17.099 -13.880 1.00 53.38 85 ARG A C 1
ATOM 670 O O . ARG A 1 85 ? -0.264 17.153 -13.878 1.00 53.38 85 ARG A O 1
ATOM 677 N N . HIS A 1 86 ? -2.237 17.707 -14.799 1.00 55.09 86 HIS A N 1
ATOM 678 C CA . HIS A 1 86 ? -1.664 18.612 -15.785 1.00 55.09 86 HIS A CA 1
ATOM 679 C C . HIS A 1 86 ? -0.922 19.742 -15.068 1.00 55.09 86 HIS A C 1
ATOM 681 O O . HIS A 1 86 ? -1.469 20.440 -14.205 1.00 55.09 86 HIS A O 1
ATOM 687 N N . CYS A 1 87 ? 0.344 19.922 -15.433 1.00 59.31 87 CYS A N 1
ATOM 688 C CA . CYS A 1 87 ? 1.139 21.038 -14.960 1.00 59.31 87 CYS A CA 1
ATOM 689 C C . CYS A 1 87 ? 0.470 22.346 -15.414 1.00 59.31 87 CYS A C 1
ATOM 691 O O . CYS A 1 87 ? 0.339 22.603 -16.606 1.00 59.31 87 CYS A O 1
ATOM 693 N N . LYS A 1 88 ? 0.047 23.200 -14.473 1.00 62.47 88 LYS A N 1
ATOM 694 C CA . LYS A 1 88 ? -0.538 24.521 -14.791 1.00 62.47 88 LYS A CA 1
ATOM 695 C C . LYS A 1 88 ? 0.499 25.558 -15.238 1.00 62.47 88 LYS A C 1
ATOM 697 O O . LYS A 1 88 ? 0.142 26.693 -15.538 1.00 62.47 88 LYS A O 1
ATOM 702 N N . ASN A 1 89 ? 1.778 25.192 -15.252 1.00 55.81 89 ASN A N 1
ATOM 703 C CA . ASN A 1 89 ? 2.853 26.056 -15.708 1.00 55.81 89 ASN A CA 1
ATOM 704 C C . ASN A 1 89 ? 3.050 25.840 -17.212 1.00 55.81 89 ASN A C 1
ATOM 706 O O . ASN A 1 89 ? 3.558 24.804 -17.632 1.00 55.81 89 ASN A O 1
ATOM 710 N N . HIS A 1 90 ? 2.657 26.826 -18.021 1.00 59.62 90 HIS A N 1
ATOM 711 C CA . HIS A 1 90 ? 2.923 26.877 -19.464 1.00 59.62 90 HIS A CA 1
ATOM 712 C C . HIS A 1 90 ? 4.406 27.166 -19.747 1.00 59.62 90 HIS A C 1
ATOM 714 O O . HIS A 1 90 ? 4.773 28.179 -20.343 1.00 59.62 90 HIS A O 1
ATOM 720 N N . CYS A 1 91 ? 5.288 26.294 -19.268 1.00 67.81 91 CYS A N 1
ATOM 721 C CA . CYS A 1 91 ? 6.716 26.395 -19.513 1.00 67.81 91 CYS A CA 1
ATOM 722 C C . CYS A 1 91 ? 7.046 25.854 -20.909 1.00 67.81 91 CYS A C 1
ATOM 724 O O . CYS A 1 91 ? 6.614 24.768 -21.279 1.00 67.81 91 CYS A O 1
ATOM 726 N N . ILE A 1 92 ? 7.908 26.560 -21.643 1.00 65.94 92 ILE A N 1
ATOM 727 C CA . ILE A 1 92 ? 8.434 26.125 -22.951 1.00 65.94 92 ILE A CA 1
ATOM 728 C C . ILE A 1 92 ? 9.212 24.788 -22.886 1.00 65.94 92 ILE A C 1
ATOM 730 O O . ILE A 1 92 ? 9.362 24.108 -23.895 1.00 65.94 92 ILE A O 1
ATOM 734 N N . PHE A 1 93 ? 9.650 24.378 -21.688 1.00 58.66 93 PHE A N 1
ATOM 735 C CA . PHE A 1 93 ? 10.319 23.102 -21.394 1.00 58.66 93 PHE A CA 1
ATOM 736 C C . PHE A 1 93 ? 9.439 22.163 -20.544 1.00 58.66 93 PHE A C 1
ATOM 738 O O . PHE A 1 93 ? 9.902 21.579 -19.564 1.00 58.66 93 PHE A O 1
ATOM 745 N N . CYS A 1 94 ? 8.140 22.071 -20.841 1.00 58.69 94 CYS A N 1
ATOM 746 C CA . CYS A 1 94 ? 7.231 21.202 -20.094 1.00 58.69 94 CYS A CA 1
ATOM 747 C C . CYS A 1 94 ? 7.513 19.719 -20.388 1.00 58.69 94 CYS A C 1
ATOM 749 O O . CYS A 1 94 ? 7.135 19.211 -21.435 1.00 58.69 94 CYS A O 1
ATOM 751 N N . PHE A 1 95 ? 8.132 19.005 -19.446 1.00 63.19 95 PHE A N 1
ATOM 752 C CA . PHE A 1 95 ? 8.391 17.560 -19.557 1.00 63.19 95 PHE A CA 1
ATOM 753 C C . PHE A 1 95 ? 7.119 16.689 -19.557 1.00 63.19 95 PHE A C 1
ATOM 755 O O . PHE A 1 95 ? 7.209 15.509 -19.874 1.00 63.19 95 PHE A O 1
ATOM 762 N N . ILE A 1 96 ? 5.952 17.250 -19.209 1.00 61.53 96 ILE A N 1
ATOM 763 C CA . ILE A 1 96 ? 4.655 16.552 -19.267 1.00 61.53 96 ILE A CA 1
ATOM 764 C C . ILE A 1 96 ? 4.088 16.558 -20.699 1.00 61.53 96 ILE A C 1
ATOM 766 O O . ILE A 1 96 ? 3.505 15.564 -21.114 1.00 61.53 96 ILE A O 1
ATOM 770 N N . ASP A 1 97 ? 4.293 17.642 -21.458 1.00 55.09 97 ASP A N 1
ATOM 771 C CA . ASP A 1 97 ? 3.749 17.822 -22.818 1.00 55.09 97 ASP A CA 1
ATOM 772 C C . ASP A 1 97 ? 4.746 17.438 -23.933 1.00 55.09 97 ASP A C 1
ATOM 774 O O . ASP A 1 97 ? 4.445 17.569 -25.117 1.00 55.09 97 ASP A O 1
ATOM 778 N N . GLN A 1 98 ? 5.958 16.990 -23.588 1.00 50.16 98 GLN A N 1
ATOM 779 C CA . GLN A 1 98 ? 7.004 16.664 -24.564 1.00 50.16 98 GLN A CA 1
ATOM 780 C C . GLN A 1 98 ? 6.937 15.192 -24.994 1.00 50.16 98 GLN A C 1
ATOM 782 O O . GLN A 1 98 ? 7.742 14.367 -24.565 1.00 50.16 98 GLN A O 1
ATOM 787 N N . MET A 1 99 ? 6.024 14.887 -25.914 1.00 42.62 99 MET A N 1
ATOM 788 C CA . MET A 1 99 ? 6.291 13.931 -26.993 1.00 42.62 99 MET A CA 1
ATOM 789 C C . MET A 1 99 ? 5.750 14.503 -28.312 1.00 42.62 99 MET A C 1
ATOM 791 O O . MET A 1 99 ? 4.691 15.132 -28.288 1.00 42.62 99 MET A O 1
ATOM 795 N N . PRO A 1 100 ? 6.443 14.319 -29.451 1.00 53.22 100 PRO A N 1
ATOM 796 C CA . PRO A 1 100 ? 5.779 14.377 -30.749 1.00 53.22 100 PRO A CA 1
ATOM 797 C C . PRO A 1 100 ? 4.725 13.268 -30.892 1.00 53.22 100 PRO A C 1
ATOM 799 O O . PRO A 1 100 ? 4.886 12.202 -30.252 1.00 53.22 100 PRO A O 1
#

Sequence (100 aa):
MSVVIHGVVIDSPAGRAGLAAGDLLVSVNGHEIHDVLDYQFYITEKRLLIIYLDASGKPQKVRIRKEEYEDLGLTFDTYLMDEQRHCKNHCIFCFIDQMP

Foldseek 3Di:
DWAFFQAADCPFQQNVQPDGGRKIWADKPPHGDDWLVNVQVRVQDQWIWTWIQDNVRHIDITITGDDGSGDRRTDGDDNGSDPPPPDPDPDPPPPVPDDD

Radius of gyration: 15.76 Å; chains: 1; bounding box: 32×43×42 Å

Secondary structure (DSSP, 8-state):
--EE--EE-TTSHHHHTT--TT-EEEEETTEE--SHHHHHHHTTSSEEEEEEE-TTS-EEEEEEE--TT----EE-S-TTSS---------TT-TTT---

pLDDT: mean 82.58, std 15.22, range [42.62, 95.81]